Protein AF-A0A3E0KN37-F1 (afdb_monomer)

Radius of gyration: 16.93 Å; Cα contacts (8 Å, |Δi|>4): 13; chains: 1; bounding box: 50×20×33 Å

Foldseek 3Di:
DDDPVVVVVVVVVVCVVCVVVQVVCVVVVNDDDFDPVDPPVVSVVSVVVSVVVVVVVCVVPPDD

pLDDT: mean 81.72, std 14.88, range [41.91, 97.5]

Mean predicted aligned error: 9.07 Å

Structure (mmCIF, N/CA/C/O backbone):
data_AF-A0A3E0KN37-F1
#
_entry.id   AF-A0A3E0KN37-F1
#
loop_
_atom_site.group_PDB
_atom_site.id
_atom_site.type_symbol
_atom_site.label_atom_id
_atom_site.label_alt_id
_atom_site.label_comp_id
_atom_site.label_asym_id
_atom_site.label_entity_id
_atom_site.label_seq_id
_atom_site.pdbx_PDB_ins_code
_atom_site.Cartn_x
_atom_site.Cartn_y
_atom_site.Cartn_z
_atom_site.occupancy
_atom_site.B_iso_or_equiv
_atom_site.auth_seq_id
_atom_site.auth_comp_id
_atom_site.auth_asym_id
_atom_site.auth_atom_id
_atom_site.pdbx_PDB_model_num
ATOM 1 N N . ASP A 1 1 ? 25.693 0.372 -7.770 1.00 58.72 1 ASP A N 1
ATOM 2 C CA . ASP A 1 1 ? 26.244 -0.644 -6.847 1.00 58.72 1 ASP A CA 1
ATOM 3 C C . ASP A 1 1 ? 25.183 -1.726 -6.721 1.00 58.72 1 ASP A C 1
ATOM 5 O O . ASP A 1 1 ? 24.418 -1.784 -5.763 1.00 58.72 1 ASP A O 1
ATOM 9 N N . ASP A 1 2 ? 25.020 -2.456 -7.824 1.00 67.88 2 ASP A N 1
ATOM 10 C CA . ASP A 1 2 ? 23.794 -3.177 -8.178 1.00 67.88 2 ASP A CA 1
ATOM 11 C C . ASP A 1 2 ? 24.035 -4.682 -8.097 1.00 67.88 2 ASP A C 1
ATOM 13 O O . ASP A 1 2 ? 23.968 -5.403 -9.090 1.00 67.88 2 ASP A O 1
ATOM 17 N N . SER A 1 3 ? 24.377 -5.156 -6.900 1.00 84.31 3 SER A N 1
ATOM 18 C CA . SER A 1 3 ? 24.376 -6.586 -6.611 1.00 84.31 3 SER A CA 1
ATOM 19 C C . SER A 1 3 ? 22.994 -7.021 -6.122 1.00 84.31 3 SER A C 1
ATOM 21 O O . SER A 1 3 ? 22.255 -6.269 -5.475 1.00 84.31 3 SER A O 1
ATOM 23 N N . GLU A 1 4 ? 22.648 -8.274 -6.404 1.00 82.75 4 GLU A N 1
ATOM 24 C CA . GLU A 1 4 ? 21.451 -8.928 -5.866 1.00 82.75 4 GLU A CA 1
ATOM 25 C C . GLU A 1 4 ? 21.410 -8.859 -4.327 1.00 82.75 4 GLU A C 1
ATOM 27 O O . GLU A 1 4 ? 20.349 -8.713 -3.719 1.00 82.75 4 GLU A O 1
ATOM 32 N N . GLU A 1 5 ? 22.583 -8.909 -3.694 1.00 82.62 5 GLU A N 1
ATOM 33 C CA . GLU A 1 5 ? 22.764 -8.770 -2.251 1.00 82.62 5 GLU A CA 1
ATOM 34 C C . GLU A 1 5 ? 22.316 -7.389 -1.748 1.00 82.62 5 GLU A C 1
ATOM 36 O O . GLU A 1 5 ? 21.505 -7.307 -0.823 1.00 82.62 5 GLU A O 1
ATOM 41 N N . THR A 1 6 ? 22.743 -6.309 -2.409 1.00 83.56 6 THR A N 1
ATOM 42 C C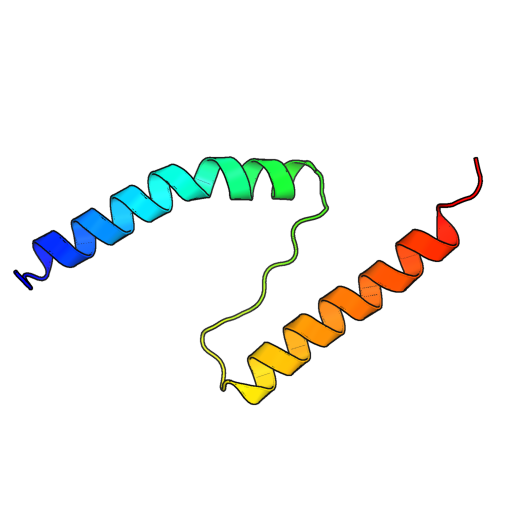A . THR A 1 6 ? 22.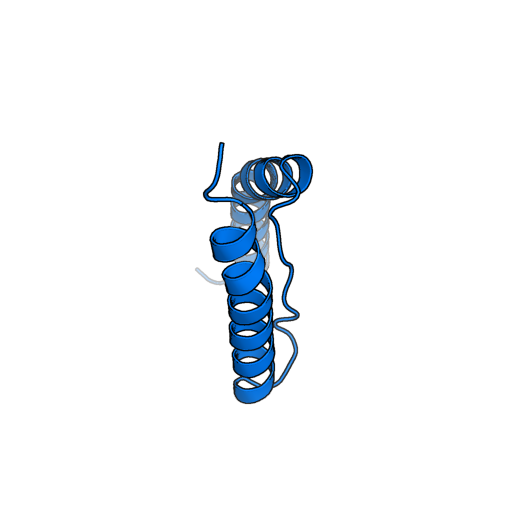336 -4.938 -2.065 1.00 83.56 6 THR A CA 1
ATOM 43 C C . THR A 1 6 ? 20.836 -4.724 -2.275 1.00 83.56 6 THR A C 1
ATOM 45 O O . THR A 1 6 ? 20.175 -4.095 -1.444 1.00 83.56 6 THR A O 1
ATOM 48 N N . ALA A 1 7 ? 20.258 -5.276 -3.348 1.00 82.19 7 ALA A N 1
ATOM 49 C CA . ALA A 1 7 ? 18.817 -5.206 -3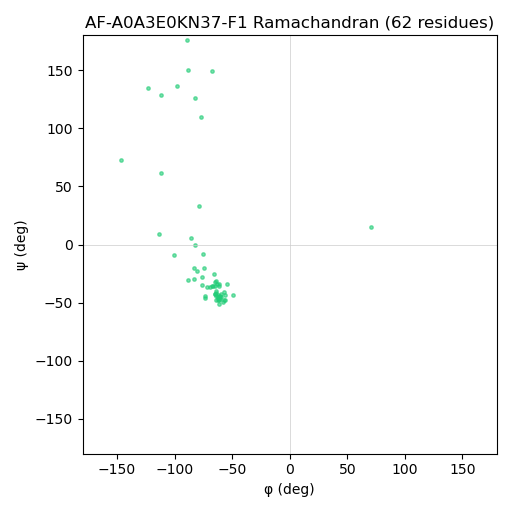.596 1.00 82.19 7 ALA A CA 1
ATOM 50 C C . ALA A 1 7 ? 18.010 -5.942 -2.511 1.00 82.19 7 ALA A C 1
ATOM 52 O O . ALA A 1 7 ? 17.039 -5.398 -1.977 1.00 82.19 7 ALA A O 1
ATOM 53 N N . ARG A 1 8 ? 18.447 -7.147 -2.126 1.00 85.00 8 ARG A N 1
ATOM 54 C CA . ARG A 1 8 ? 17.815 -7.948 -1.069 1.00 85.00 8 ARG A CA 1
ATOM 55 C C . ARG A 1 8 ? 17.913 -7.263 0.294 1.00 85.00 8 ARG A C 1
ATOM 57 O O . ARG A 1 8 ? 16.918 -7.218 1.013 1.00 85.00 8 ARG A O 1
ATOM 64 N N . HIS A 1 9 ? 19.067 -6.680 0.623 1.00 86.81 9 HIS A N 1
ATOM 65 C CA . HIS A 1 9 ? 19.255 -5.928 1.865 1.00 86.81 9 HIS A CA 1
ATOM 66 C C . HIS A 1 9 ? 18.328 -4.706 1.933 1.00 86.81 9 HIS A C 1
ATOM 68 O O . HIS A 1 9 ? 17.648 -4.492 2.935 1.00 86.81 9 HIS A O 1
ATOM 74 N N . ARG A 1 10 ? 18.230 -3.932 0.842 1.00 87.00 10 ARG A N 1
ATOM 75 C CA . ARG A 1 10 ? 17.310 -2.784 0.755 1.00 87.00 10 ARG A CA 1
ATOM 76 C C . ARG A 1 10 ? 15.852 -3.200 0.936 1.00 87.00 10 ARG A C 1
ATOM 78 O O . ARG A 1 10 ? 15.124 -2.530 1.665 1.00 87.00 10 ARG A O 1
ATOM 85 N N . LEU A 1 11 ? 15.439 -4.306 0.314 1.00 84.19 11 LEU A N 1
ATOM 86 C CA . LEU A 1 11 ? 14.086 -4.836 0.473 1.00 84.19 11 LEU A CA 1
ATOM 87 C C . LEU A 1 11 ? 13.828 -5.290 1.917 1.00 84.19 11 LEU A C 1
ATOM 89 O O . LEU A 1 11 ? 12.782 -4.971 2.471 1.00 84.19 11 LEU A O 1
ATOM 93 N N . GLN A 1 12 ? 14.783 -5.975 2.552 1.00 84.12 12 GLN A N 1
ATOM 94 C CA . GLN A 1 12 ? 14.661 -6.397 3.951 1.00 84.12 12 GLN A CA 1
ATOM 95 C C . GLN A 1 12 ? 14.522 -5.214 4.911 1.00 84.12 12 GLN A C 1
ATOM 97 O O . GLN A 1 12 ? 13.646 -5.242 5.773 1.00 84.12 12 GLN A O 1
ATOM 102 N N . VAL A 1 13 ? 15.338 -4.168 4.756 1.00 86.62 13 VAL A N 1
ATOM 103 C CA . VAL A 1 13 ? 15.245 -2.959 5.589 1.00 86.62 13 VAL A CA 1
ATOM 104 C C . VAL A 1 13 ? 13.896 -2.268 5.393 1.00 86.62 13 VAL A C 1
ATOM 106 O O . VAL A 1 13 ? 13.238 -1.929 6.377 1.00 86.62 13 VAL A O 1
ATOM 109 N N . TYR A 1 14 ? 13.452 -2.113 4.141 1.00 80.62 14 TYR A N 1
ATOM 110 C CA . TYR A 1 14 ? 12.139 -1.548 3.833 1.00 80.62 1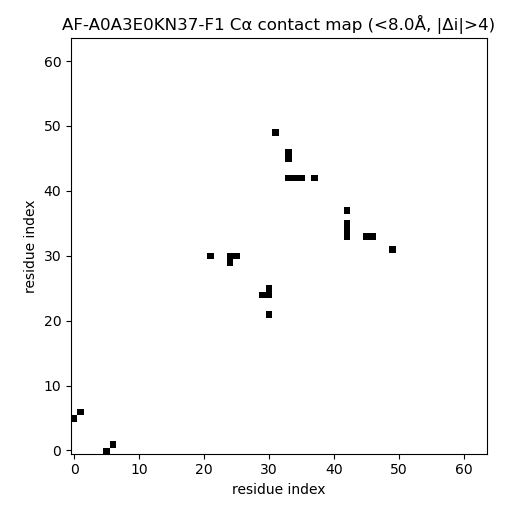4 TYR A CA 1
ATOM 111 C C . TYR A 1 14 ? 11.021 -2.357 4.498 1.00 80.62 14 TYR A C 1
ATOM 113 O O . TYR A 1 14 ? 10.199 -1.794 5.218 1.00 80.62 14 TYR A O 1
ATOM 121 N N . LEU A 1 15 ? 11.019 -3.684 4.345 1.00 79.31 15 LEU A N 1
ATOM 122 C CA . LEU A 1 15 ? 10.027 -4.552 4.978 1.00 79.31 15 LEU A CA 1
ATOM 123 C C . LEU A 1 15 ? 10.058 -4.433 6.508 1.00 79.31 15 LEU A C 1
ATOM 125 O O . LEU A 1 15 ? 9.005 -4.266 7.114 1.00 79.31 15 LEU A O 1
ATOM 129 N N . ALA A 1 16 ? 11.238 -4.436 7.135 1.00 76.94 16 ALA A N 1
ATOM 130 C CA . ALA A 1 16 ? 11.373 -4.320 8.589 1.00 76.94 16 ALA A CA 1
ATOM 131 C C . ALA A 1 16 ? 10.819 -2.995 9.141 1.00 76.94 16 ALA A C 1
ATOM 133 O O . ALA A 1 16 ? 10.265 -2.967 10.238 1.00 76.94 16 ALA A O 1
ATOM 134 N N . GLN A 1 17 ? 10.938 -1.903 8.382 1.00 80.00 17 GLN A N 1
ATOM 135 C CA . GLN A 1 17 ? 10.414 -0.588 8.763 1.00 80.00 17 GLN A CA 1
ATOM 136 C C . GLN A 1 17 ? 8.925 -0.413 8.441 1.00 80.00 17 GLN A C 1
ATOM 138 O O . GLN A 1 17 ? 8.224 0.305 9.150 1.00 80.00 17 GLN A O 1
ATOM 143 N N . THR A 1 18 ? 8.428 -1.078 7.398 1.00 77.19 18 THR A N 1
ATOM 144 C CA . THR A 1 18 ? 7.040 -0.924 6.932 1.00 77.19 18 THR A CA 1
ATOM 145 C C . THR A 1 18 ? 6.090 -1.884 7.654 1.00 77.19 18 THR A C 1
ATOM 147 O O . THR A 1 18 ? 4.938 -1.540 7.916 1.00 77.19 18 THR A O 1
ATOM 150 N N . HIS A 1 19 ? 6.576 -3.059 8.065 1.00 75.12 19 HIS A N 1
ATOM 151 C CA . HIS A 1 19 ? 5.785 -4.076 8.761 1.00 75.12 19 HIS A CA 1
ATOM 152 C C . HIS A 1 19 ? 5.117 -3.570 10.058 1.00 75.12 19 HIS A C 1
ATOM 154 O O . HIS A 1 19 ? 3.945 -3.884 10.269 1.00 75.12 19 HIS A O 1
ATOM 160 N N . PRO A 1 20 ? 5.761 -2.757 10.924 1.00 80.75 20 PRO A N 1
ATOM 161 C CA . PRO A 1 20 ? 5.097 -2.191 12.101 1.00 80.75 20 PRO A CA 1
ATOM 162 C C . PRO A 1 20 ? 3.911 -1.277 11.761 1.00 80.75 20 PRO A C 1
ATOM 164 O O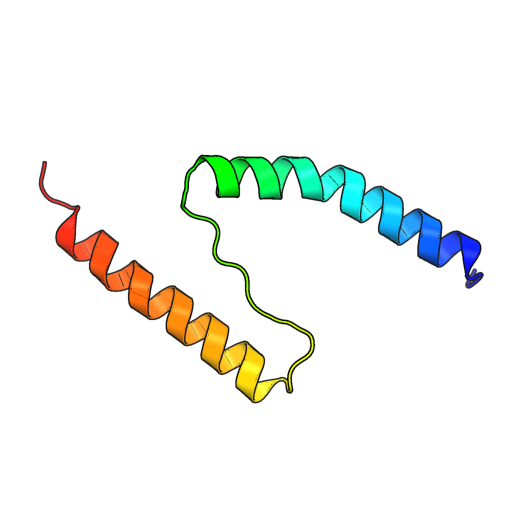 . PRO A 1 20 ? 2.911 -1.277 12.480 1.00 80.75 20 PRO A O 1
ATOM 167 N N . VAL A 1 21 ? 4.010 -0.520 10.664 1.00 83.81 21 VAL A N 1
ATOM 168 C CA . VAL A 1 21 ? 2.974 0.419 10.207 1.00 83.81 21 VAL A CA 1
ATOM 169 C C . VAL A 1 21 ? 1.787 -0.342 9.621 1.00 83.81 21 VAL A C 1
ATOM 171 O O . VAL A 1 21 ? 0.644 -0.077 9.988 1.00 83.81 21 VAL A O 1
ATOM 174 N N . VAL A 1 22 ? 2.055 -1.340 8.775 1.00 86.00 22 VAL A N 1
ATOM 175 C CA . VAL A 1 22 ? 1.024 -2.233 8.219 1.00 86.00 22 VAL A CA 1
ATOM 176 C C . VAL A 1 22 ? 0.252 -2.921 9.342 1.00 86.00 22 VAL A C 1
ATOM 178 O O . VAL A 1 22 ? -0.976 -2.891 9.367 1.00 86.00 22 VAL A O 1
ATOM 181 N N . GLU A 1 23 ? 0.963 -3.472 10.325 1.00 86.50 23 GLU A N 1
ATOM 182 C CA . GLU A 1 23 ? 0.345 -4.147 11.464 1.00 86.50 23 GLU A CA 1
ATOM 183 C C . GLU A 1 23 ? -0.484 -3.208 12.350 1.00 86.50 23 GLU A C 1
ATOM 185 O O . GLU A 1 23 ? -1.503 -3.621 12.903 1.00 86.50 23 GLU A O 1
ATOM 190 N N . TYR A 1 24 ? -0.093 -1.937 12.477 1.00 89.56 24 TYR A N 1
ATOM 191 C CA . TYR A 1 24 ? -0.908 -0.934 13.162 1.00 89.56 24 TYR A CA 1
ATOM 192 C C . TYR A 1 24 ? -2.260 -0.731 12.460 1.00 89.56 24 TYR A C 1
ATOM 194 O O . TYR A 1 24 ? -3.303 -0.850 13.105 1.00 89.56 24 TYR A O 1
ATOM 202 N N . TYR A 1 25 ? -2.258 -0.498 11.143 1.00 87.69 25 TYR A N 1
ATOM 203 C CA . TYR A 1 25 ? -3.492 -0.298 10.374 1.00 87.69 25 TYR A CA 1
ATOM 204 C C . TYR A 1 25 ? -4.353 -1.563 10.292 1.00 87.69 25 TYR A C 1
ATOM 206 O O . TYR A 1 25 ? -5.580 -1.476 10.374 1.00 87.69 25 TYR A O 1
ATOM 214 N N . ARG A 1 26 ? -3.724 -2.742 10.204 1.00 88.62 26 ARG A N 1
ATOM 215 C CA . ARG A 1 26 ? -4.410 -4.040 10.233 1.00 88.62 26 ARG A CA 1
ATOM 216 C C . ARG A 1 26 ? -5.152 -4.250 11.550 1.00 88.62 26 ARG A C 1
ATOM 218 O O . ARG A 1 26 ? -6.332 -4.584 11.534 1.00 88.62 26 ARG A O 1
ATOM 225 N N . ARG A 1 27 ? -4.498 -3.995 12.691 1.00 90.19 27 ARG A N 1
ATOM 226 C CA . ARG A 1 27 ? -5.141 -4.078 14.017 1.00 90.19 27 ARG A CA 1
ATOM 227 C C . ARG A 1 27 ? -6.263 -3.061 14.202 1.00 90.19 27 ARG A C 1
ATOM 229 O O . ARG A 1 27 ? -7.216 -3.349 14.915 1.00 90.19 27 ARG A O 1
ATOM 236 N N . ALA A 1 28 ? -6.157 -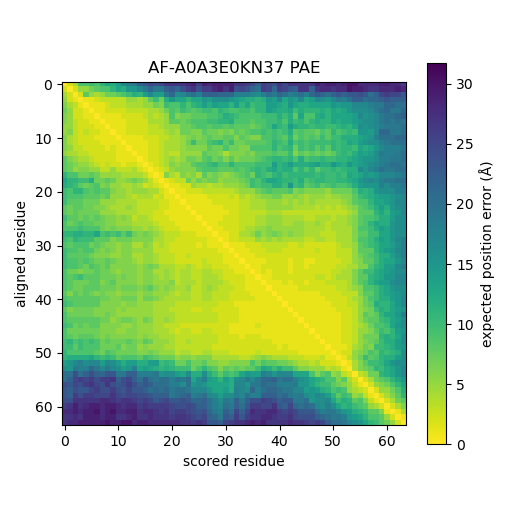1.895 13.572 1.00 89.88 28 ALA A N 1
ATOM 237 C CA . ALA A 1 28 ? -7.207 -0.882 13.583 1.00 89.88 28 ALA A CA 1
ATOM 238 C C . ALA A 1 28 ? -8.400 -1.224 12.665 1.00 89.88 28 ALA A C 1
ATOM 240 O O . ALA A 1 28 ? -9.405 -0.522 12.711 1.00 89.88 28 ALA A O 1
ATOM 241 N N . GLY A 1 29 ? -8.312 -2.281 11.844 1.00 88.31 29 GLY A N 1
ATOM 242 C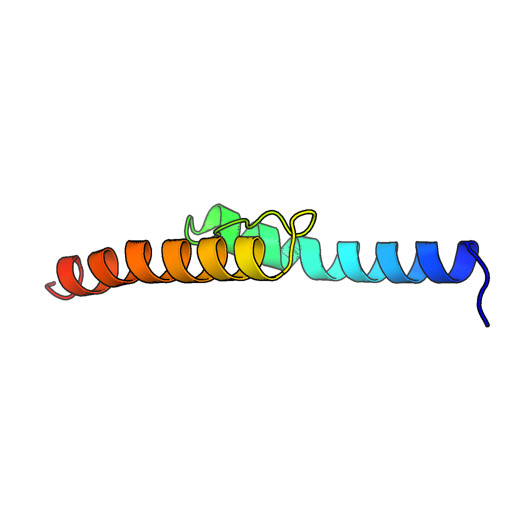 CA . GLY A 1 29 ? -9.393 -2.706 10.947 1.00 88.31 29 GLY A CA 1
ATOM 243 C C . GLY A 1 29 ? -9.640 -1.768 9.762 1.00 88.31 29 GLY A C 1
ATOM 244 O O . GLY A 1 29 ? -10.676 -1.869 9.119 1.00 88.31 29 GLY A O 1
ATOM 245 N N . ILE A 1 30 ? -8.702 -0.859 9.477 1.00 88.00 30 ILE A N 1
ATOM 246 C CA . ILE A 1 30 ? -8.807 0.160 8.414 1.00 88.00 30 ILE A CA 1
ATOM 247 C C . ILE A 1 30 ? -7.798 -0.063 7.280 1.00 88.00 30 ILE A C 1
ATOM 249 O O . ILE A 1 30 ? -7.610 0.802 6.428 1.00 88.00 30 ILE A O 1
ATOM 253 N N . LEU A 1 31 ? -7.099 -1.201 7.290 1.00 90.31 31 LEU A N 1
ATOM 254 C CA . LEU A 1 31 ? -6.178 -1.579 6.225 1.00 90.31 31 LEU A CA 1
ATOM 255 C C . LEU A 1 31 ? -6.950 -2.218 5.068 1.00 90.31 31 LEU A C 1
ATOM 257 O O . LEU A 1 31 ? -7.620 -3.230 5.264 1.00 90.31 31 LEU A O 1
ATOM 261 N N . VAL A 1 32 ? -6.764 -1.677 3.866 1.00 92.12 32 VAL A N 1
ATOM 262 C CA . VAL A 1 32 ? -7.175 -2.314 2.611 1.00 92.12 32 VAL A CA 1
ATOM 263 C C . VAL A 1 32 ? -5.930 -2.707 1.829 1.00 92.12 32 VAL A C 1
ATOM 265 O O . VAL A 1 32 ? -5.039 -1.883 1.622 1.00 92.12 32 VAL A O 1
ATOM 268 N N . GLU A 1 33 ? -5.866 -3.965 1.405 1.00 92.31 33 GLU A N 1
ATOM 269 C CA . GLU A 1 33 ? -4.787 -4.498 0.572 1.00 92.31 33 GLU A CA 1
ATOM 270 C C . GLU A 1 33 ? -5.231 -4.504 -0.901 1.00 92.31 33 GLU A C 1
ATOM 272 O O . GLU A 1 33 ? -6.363 -4.871 -1.207 1.00 92.31 33 GLU A O 1
ATOM 277 N N . VAL A 1 34 ? -4.344 -4.082 -1.808 1.00 94.25 34 VAL A N 1
ATOM 278 C CA . VAL A 1 34 ? -4.568 -4.065 -3.266 1.00 94.25 34 VAL A CA 1
ATOM 279 C C . VAL A 1 34 ? -3.467 -4.881 -3.937 1.00 94.25 34 VAL A C 1
ATOM 281 O O . VAL A 1 34 ? -2.292 -4.721 -3.599 1.00 94.25 34 VAL A O 1
ATOM 284 N N . ASP A 1 35 ? -3.827 -5.745 -4.888 1.00 93.62 35 ASP A N 1
ATOM 285 C CA . ASP A 1 35 ? -2.853 -6.549 -5.629 1.00 93.62 35 ASP A CA 1
ATOM 286 C C . ASP A 1 35 ? -2.146 -5.716 -6.707 1.00 93.62 35 ASP A C 1
ATOM 288 O O . ASP A 1 35 ? -2.731 -5.346 -7.725 1.00 93.62 35 ASP A O 1
ATOM 292 N N . GLY A 1 36 ? -0.859 -5.447 -6.481 1.00 93.31 36 GLY A N 1
ATOM 293 C CA . GLY A 1 36 ? 0.002 -4.698 -7.394 1.00 93.31 36 GLY A CA 1
ATOM 294 C C . GLY A 1 36 ? 0.609 -5.512 -8.543 1.00 93.31 36 GLY A C 1
ATOM 295 O O . GLY A 1 36 ? 1.352 -4.938 -9.335 1.00 93.31 36 GLY A O 1
ATOM 296 N N . GLN A 1 37 ? 0.345 -6.820 -8.647 1.00 96.00 37 GLN A N 1
ATOM 297 C CA . GLN A 1 37 ? 0.849 -7.668 -9.743 1.00 96.00 37 GLN A CA 1
ATOM 298 C C . GLN A 1 37 ? -0.049 -7.655 -10.993 1.00 96.00 37 GLN A C 1
ATOM 300 O O . GLN A 1 37 ? 0.204 -8.390 -11.949 1.00 96.00 37 GLN A O 1
ATOM 305 N N . GLN A 1 38 ? -1.082 -6.813 -11.000 1.00 96.12 38 GLN A N 1
ATOM 306 C CA . GLN A 1 38 ? -2.020 -6.641 -12.107 1.00 96.12 38 GLN A CA 1
ATOM 307 C C . GLN A 1 38 ? -1.554 -5.563 -13.102 1.00 96.12 38 GLN A C 1
ATOM 309 O O . GLN A 1 38 ? -0.551 -4.874 -12.889 1.00 96.12 38 GLN A O 1
ATOM 314 N N . ALA A 1 39 ? -2.291 -5.384 -14.204 1.00 97.50 39 ALA A N 1
ATOM 315 C CA . ALA A 1 39 ? -2.040 -4.259 -15.096 1.00 97.50 39 ALA A CA 1
ATOM 316 C C . ALA A 1 39 ? -2.397 -2.934 -14.401 1.00 97.50 39 ALA A C 1
ATOM 318 O O . ALA A 1 39 ? -3.314 -2.864 -13.587 1.00 97.50 39 ALA A O 1
ATOM 319 N N . ILE A 1 40 ? -1.696 -1.854 -14.760 1.00 95.81 40 ILE A N 1
ATOM 320 C CA . ILE A 1 40 ? -1.884 -0.523 -14.152 1.00 95.81 40 ILE A CA 1
ATOM 321 C C . ILE A 1 40 ? -3.366 -0.083 -14.099 1.00 95.81 40 ILE A C 1
ATOM 323 O O . ILE A 1 40 ? -3.776 0.430 -13.056 1.00 95.81 40 ILE A O 1
ATOM 327 N N . PRO A 1 41 ? -4.185 -0.264 -15.160 1.00 97.44 41 PRO A N 1
ATOM 328 C CA . PRO A 1 41 ? -5.598 0.117 -15.115 1.00 97.44 41 PRO A CA 1
ATOM 329 C C . PRO A 1 41 ? -6.412 -0.666 -14.080 1.00 97.44 41 PRO A C 1
ATOM 331 O O . PRO A 1 41 ? -7.306 -0.091 -13.463 1.00 97.44 41 PRO A O 1
ATOM 334 N N . ASP A 1 42 ? -6.081 -1.938 -13.865 1.00 97.19 42 ASP A N 1
ATOM 335 C CA . ASP A 1 42 ? -6.785 -2.819 -12.930 1.00 97.19 42 ASP A CA 1
ATOM 336 C C . ASP A 1 42 ? -6.438 -2.442 -11.484 1.00 97.19 42 ASP A C 1
ATOM 338 O O . ASP A 1 42 ? -7.329 -2.225 -10.666 1.00 97.19 42 ASP A O 1
ATOM 342 N N . VAL A 1 43 ? -5.151 -2.197 -11.202 1.00 96.94 43 VAL A N 1
ATOM 343 C CA . VAL A 1 43 ? -4.696 -1.677 -9.898 1.00 96.94 43 VAL A CA 1
ATOM 344 C C . VAL A 1 43 ? -5.395 -0.356 -9.560 1.00 96.94 43 VAL A C 1
ATOM 346 O O . VAL A 1 43 ? -5.830 -0.140 -8.429 1.00 96.94 43 VAL A O 1
ATOM 349 N N . LEU A 1 44 ? -5.521 0.549 -10.537 1.00 96.62 44 LEU A N 1
ATOM 350 C CA . LEU A 1 44 ? -6.224 1.816 -10.341 1.00 96.62 44 LEU A CA 1
ATOM 351 C C . LEU A 1 44 ? -7.713 1.598 -10.034 1.00 96.62 44 LEU A C 1
ATOM 353 O O . LEU A 1 44 ? -8.256 2.279 -9.161 1.00 96.62 44 LEU A O 1
ATOM 357 N N . ALA A 1 45 ? -8.370 0.673 -10.737 1.00 96.50 45 ALA A N 1
ATOM 358 C CA . ALA A 1 45 ? -9.770 0.344 -10.497 1.00 96.50 45 ALA A CA 1
ATOM 359 C C . ALA A 1 45 ? -9.989 -0.181 -9.068 1.00 96.50 45 ALA A C 1
ATOM 361 O O . ALA A 1 45 ? -10.895 0.299 -8.383 1.00 96.50 45 ALA A O 1
ATOM 362 N N . ASP A 1 46 ? -9.114 -1.066 -8.587 1.00 96.12 46 ASP A N 1
ATOM 363 C CA . ASP A 1 46 ? -9.169 -1.611 -7.227 1.00 96.12 46 ASP A CA 1
ATOM 364 C C . ASP A 1 46 ? -8.997 -0.521 -6.159 1.00 96.12 46 ASP A C 1
ATOM 366 O O . ASP A 1 46 ? -9.760 -0.464 -5.190 1.00 96.12 46 ASP A O 1
ATOM 370 N N . ILE A 1 47 ? -8.051 0.406 -6.359 1.00 94.69 47 ILE A N 1
ATOM 371 C CA . ILE A 1 47 ? -7.845 1.549 -5.454 1.00 94.69 47 ILE A CA 1
ATOM 372 C C . ILE A 1 47 ? -9.108 2.420 -5.382 1.00 94.69 47 ILE A C 1
ATOM 374 O O . ILE A 1 47 ? -9.551 2.799 -4.294 1.00 94.69 47 ILE A O 1
ATOM 378 N N . LEU A 1 48 ? -9.708 2.751 -6.528 1.00 95.00 48 LEU A N 1
ATOM 379 C CA . LEU A 1 48 ? -10.913 3.586 -6.579 1.00 95.00 48 LEU A CA 1
ATOM 380 C C . LEU A 1 48 ? -12.131 2.889 -5.957 1.00 95.00 48 LEU A C 1
ATOM 382 O O . LEU A 1 48 ? -12.952 3.551 -5.308 1.00 95.00 48 LEU A O 1
ATOM 386 N N . ALA A 1 49 ? -12.244 1.570 -6.133 1.00 93.12 49 ALA A N 1
ATOM 387 C CA . ALA A 1 49 ? -13.287 0.757 -5.520 1.00 93.12 49 ALA A CA 1
ATOM 388 C C . ALA A 1 49 ? -13.155 0.750 -3.989 1.00 93.12 49 ALA A C 1
ATOM 390 O O . ALA A 1 49 ? -14.130 1.052 -3.296 1.00 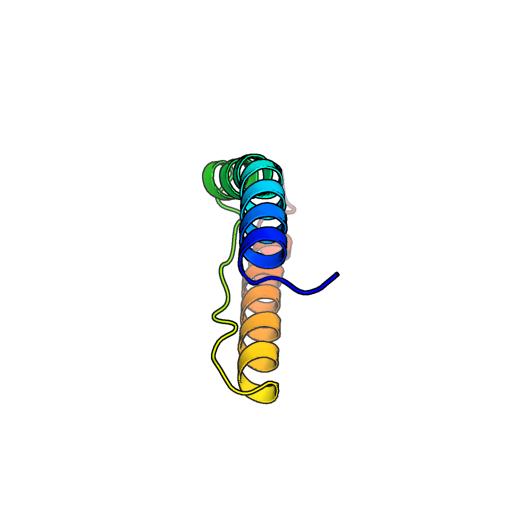93.12 49 ALA A O 1
ATOM 391 N N . ALA A 1 50 ? -11.945 0.517 -3.468 1.00 91.31 50 ALA A N 1
ATOM 392 C CA . ALA A 1 50 ? -11.650 0.560 -2.036 1.00 91.31 50 ALA A CA 1
ATOM 393 C C . ALA A 1 50 ? -12.021 1.913 -1.404 1.00 91.31 50 ALA A C 1
ATOM 395 O O . ALA A 1 50 ? -12.722 1.971 -0.394 1.00 91.31 50 ALA A O 1
ATOM 396 N N . LEU A 1 51 ? -11.617 3.024 -2.031 1.00 89.81 51 LEU A N 1
ATOM 397 C CA . LEU A 1 51 ? -11.936 4.371 -1.543 1.00 89.81 51 LEU A CA 1
ATOM 398 C C . LEU A 1 51 ? -13.439 4.678 -1.587 1.00 89.81 51 LEU A C 1
ATOM 400 O O . LEU A 1 51 ? -13.965 5.369 -0.713 1.00 89.81 51 LEU A O 1
ATOM 404 N N . SER A 1 52 ? -14.147 4.179 -2.602 1.00 88.56 52 SER A N 1
ATOM 405 C CA . SER A 1 52 ? -15.587 4.407 -2.739 1.00 88.56 52 SER A CA 1
ATOM 406 C C . SER A 1 52 ? -16.404 3.631 -1.710 1.00 88.56 52 SER A C 1
ATOM 408 O O . SER A 1 52 ? -17.378 4.187 -1.205 1.00 88.56 52 SER A O 1
ATOM 410 N N . ALA A 1 53 ? -15.991 2.410 -1.360 1.00 78.69 53 ALA A N 1
ATOM 411 C CA . ALA A 1 53 ? -16.619 1.627 -0.297 1.00 78.69 53 ALA A CA 1
ATOM 412 C C . ALA A 1 53 ? -16.519 2.345 1.062 1.00 78.69 53 ALA A C 1
ATOM 414 O O . ALA A 1 53 ? -17.524 2.517 1.744 1.00 78.69 53 ALA A O 1
ATOM 415 N N . HIS A 1 54 ? -15.343 2.886 1.396 1.00 71.56 54 HIS A N 1
ATOM 416 C CA . HIS A 1 54 ? -15.127 3.583 2.670 1.00 71.56 54 HIS A CA 1
ATOM 417 C C . HIS A 1 54 ? -15.757 4.977 2.762 1.00 71.56 54 HIS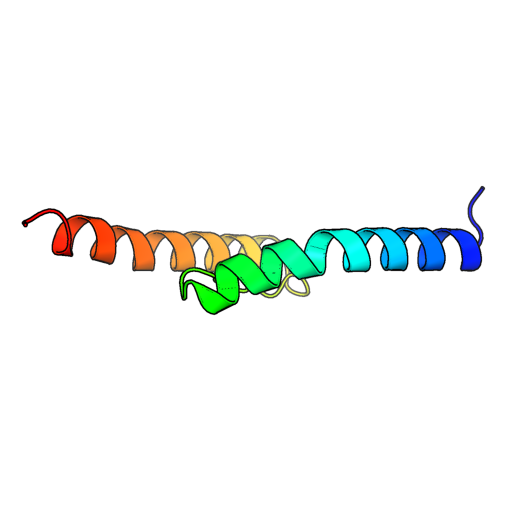 A C 1
ATOM 419 O O . HIS A 1 54 ? -16.004 5.477 3.859 1.00 71.56 54 HIS A O 1
ATOM 425 N N . ARG A 1 55 ? -16.071 5.616 1.631 1.00 63.44 55 ARG A N 1
ATOM 426 C CA . ARG A 1 55 ? -16.810 6.888 1.619 1.00 63.44 55 ARG A CA 1
ATOM 427 C C . ARG A 1 55 ? -18.246 6.736 2.142 1.00 63.44 55 ARG A C 1
ATOM 429 O O . ARG A 1 55 ? -18.784 7.702 2.671 1.00 63.44 55 ARG A O 1
ATOM 436 N N . GLN A 1 56 ? -18.841 5.544 2.052 1.00 53.31 56 GLN A N 1
ATOM 437 C CA . GLN A 1 56 ? -20.188 5.285 2.578 1.00 53.31 56 GLN A CA 1
ATOM 438 C C . GLN A 1 56 ? -20.205 5.035 4.096 1.00 53.31 56 GLN A C 1
ATOM 440 O O . GLN A 1 56 ? -21.210 5.313 4.748 1.00 53.31 56 GLN A O 1
ATOM 445 N N . ASP A 1 57 ? -19.079 4.612 4.679 1.00 53.84 57 ASP A N 1
ATOM 446 C CA . ASP A 1 57 ? -18.940 4.417 6.129 1.00 53.84 57 ASP A CA 1
ATOM 447 C C . ASP A 1 57 ? -18.794 5.753 6.881 1.00 53.84 57 ASP A C 1
ATOM 449 O O . ASP A 1 57 ? -19.321 5.921 7.983 1.00 53.84 57 ASP A O 1
ATOM 453 N N . VAL A 1 58 ? -18.120 6.739 6.272 1.00 56.41 58 VAL A N 1
ATOM 454 C CA . VAL A 1 58 ? -17.927 8.080 6.862 1.00 56.41 58 VAL A CA 1
ATOM 455 C C . VAL A 1 58 ? -19.242 8.867 6.920 1.00 56.41 58 VAL A C 1
ATOM 457 O O . VAL A 1 58 ? -19.495 9.567 7.900 1.00 56.41 58 VAL A O 1
ATOM 460 N N . GLU A 1 59 ? -20.114 8.719 5.920 1.00 52.34 59 GLU A N 1
ATOM 461 C CA . GLU A 1 59 ? -21.432 9.373 5.902 1.00 52.34 59 GLU A CA 1
ATOM 462 C C . GLU A 1 59 ? -22.446 8.691 6.842 1.00 52.34 59 GLU A C 1
ATOM 464 O O . GLU A 1 59 ? -23.319 9.362 7.392 1.00 52.34 59 GLU A O 1
ATOM 469 N N . ALA A 1 60 ? -22.305 7.385 7.102 1.00 52.84 60 ALA A N 1
ATOM 470 C CA . ALA A 1 60 ? -23.167 6.640 8.024 1.00 52.84 60 ALA A CA 1
ATOM 471 C C . ALA A 1 60 ? -22.757 6.757 9.512 1.00 52.84 60 ALA A C 1
ATOM 473 O O . ALA A 1 60 ? -23.577 6.501 10.396 1.00 52.84 60 ALA A O 1
ATOM 474 N N . GLY A 1 61 ? -21.506 7.138 9.806 1.00 51.00 61 GLY A N 1
ATOM 475 C CA . GLY A 1 61 ? -20.947 7.199 11.166 1.00 51.00 61 GLY A CA 1
ATOM 476 C C . GLY A 1 61 ? -20.878 8.591 11.812 1.00 51.00 61 GLY A C 1
ATOM 477 O O . GLY A 1 61 ? -20.604 8.687 13.006 1.00 51.00 61 GLY A O 1
ATOM 478 N N . GLY A 1 62 ? -21.140 9.672 11.069 1.00 45.06 62 GLY A N 1
ATOM 479 C CA . GLY A 1 62 ? -20.994 11.069 11.520 1.00 45.06 62 GLY A CA 1
ATOM 480 C C . GLY A 1 62 ? -22.119 11.612 12.412 1.00 45.06 62 GLY A C 1
ATOM 481 O O . GLY A 1 62 ? -22.465 12.788 12.319 1.00 45.06 62 GLY A O 1
ATOM 482 N N . GLY A 1 63 ? -22.719 10.768 13.250 1.00 50.84 63 GLY A N 1
ATOM 483 C CA . GLY A 1 63 ? -23.834 11.129 14.121 1.00 50.84 63 GLY A CA 1
ATOM 484 C C . GLY A 1 63 ? -23.792 10.375 15.441 1.00 50.84 63 GLY A C 1
ATOM 485 O O . GLY A 1 63 ? -24.593 9.462 15.647 1.00 50.84 63 GLY A O 1
ATOM 486 N N . ARG A 1 64 ? -22.847 10.742 16.310 1.00 41.91 64 ARG A N 1
ATOM 487 C CA . ARG A 1 64 ? -22.947 10.704 17.778 1.00 41.91 64 ARG A CA 1
ATOM 488 C C . ARG A 1 64 ? -21.719 11.344 18.414 1.00 41.91 64 ARG A C 1
ATOM 490 O O . ARG A 1 64 ? -20.599 10.979 18.006 1.00 41.91 64 ARG A O 1
#

Sequence (64 aa):
DDSEETARHRLQVYLAQTHPVVEYYRRAGILVEVDGQQAIPDVLADILAALSAHRQDVEAGGGR

Solvent-accessible surface area (backbone atoms only — not comparable to full-atom values): 3984 Å² total; per-residue (Å²): 132,88,45,72,66,53,54,49,51,53,51,50,55,51,47,67,66,44,50,65,55,53,52,51,35,50,75,70,71,73,61,82,89,75,69,80,89,55,56,71,71,56,39,52,50,52,53,53,50,55,55,55,59,54,55,56,52,56,72,72,60,77,79,128

Secondary structure (DSSP, 8-state):
---HHHHHHHHHHHHHHHHHHHHHHHHTT------TTS-HHHHHHHHHHHHHHHHHHHHHH---